Protein AF-A0A9Q1IPH4-F1 (afdb_monomer_lite)

pLDDT: mean 72.91, std 17.03, range [37.34, 93.19]

Radius of gyration: 28.66 Å; chains: 1; bounding box: 72×75×48 Å

Secondary structure (DSSP, 8-state):
--------------------S-S---HHHHHHHHHHHHHHS----HHHHHHHHHH----TT--HHHHHHHHHHHHHHHTTTS-HHHHHHHHHHHHHHH---HHHHHHHHHTT--SHHHHHHHGGG-

Sequence (126 aa):
MSERKKAEEKVSIPGSGTAGINEGEPPTFKLLSAALPRRFGEATSQIALKEQLQAKERGPREKPGLYAAEVQQLTQRTYSQLTGPKKDSLALNTFFRGLRATHLWQHYCIASTNSLNDAQSHTKHF

Foldseek 3Di:
DDDDDDDDDDPDDDDPDPDDPDDDPDVVNVVVVVVCCVPPNPPCDLVNLVVCLVPQAADPPHQLLNSLVVLLVSLCSNCVPDDPLVSFVSSVVSSLVRDPDPVLNVVVVVQVDPGSVSSSVVSVVD

Organism: Synaphobranchus kaupii (NCBI:txid118154)

Structure (mmCIF, N/CA/C/O backbone):
data_AF-A0A9Q1IPH4-F1
#
_entry.id   AF-A0A9Q1IPH4-F1
#
loop_
_atom_site.group_PDB
_atom_site.id
_atom_site.type_symbol
_atom_site.label_atom_id
_atom_site.label_alt_id
_atom_site.label_comp_id
_atom_site.label_asym_id
_atom_site.label_entity_id
_atom_site.label_seq_id
_atom_site.pdbx_PDB_ins_code
_atom_site.Cartn_x
_atom_site.Cartn_y
_atom_site.Cartn_z
_atom_site.occupancy
_atom_site.B_iso_or_equiv
_atom_site.auth_seq_id
_atom_site.auth_comp_id
_atom_site.auth_asym_id
_atom_site.auth_atom_id
_atom_site.pdbx_PDB_model_num
ATOM 1 N N . MET A 1 1 ? -51.976 66.172 29.101 1.00 40.31 1 MET A N 1
ATOM 2 C CA . MET A 1 1 ? -51.954 64.695 29.196 1.00 40.31 1 MET A CA 1
ATOM 3 C C . MET A 1 1 ? -52.774 64.150 28.038 1.00 40.31 1 MET A C 1
ATOM 5 O O . MET A 1 1 ? -53.828 64.719 27.796 1.00 40.31 1 MET A O 1
ATOM 9 N N . SER A 1 2 ? -52.277 63.111 27.347 1.00 41.88 2 SER A N 1
ATOM 10 C CA . SER A 1 2 ? -52.671 62.662 25.986 1.00 41.88 2 SER A CA 1
ATOM 11 C C . SER A 1 2 ? -52.299 63.697 24.910 1.00 41.88 2 SER A C 1
ATOM 13 O O . SER A 1 2 ? -52.466 64.884 25.129 1.00 41.88 2 SER A O 1
ATOM 15 N N . GLU A 1 3 ? -51.662 63.366 23.786 1.00 39.50 3 GLU A N 1
ATOM 16 C CA . GLU A 1 3 ? -52.020 62.309 22.843 1.00 39.50 3 GLU A CA 1
ATOM 17 C C . GLU A 1 3 ? -50.814 61.623 22.172 1.00 39.50 3 GLU A C 1
ATOM 19 O O . GLU A 1 3 ? -49.686 62.112 22.120 1.00 39.50 3 GLU A O 1
ATOM 24 N N . ARG A 1 4 ? -51.120 60.430 21.667 1.00 42.31 4 ARG A N 1
ATOM 25 C CA . ARG A 1 4 ? -50.260 59.402 21.087 1.00 42.31 4 ARG A CA 1
ATOM 26 C C . ARG A 1 4 ? -49.658 59.861 19.753 1.00 42.31 4 ARG A C 1
ATOM 28 O O . ARG A 1 4 ? -50.396 60.105 18.804 1.00 42.31 4 ARG A O 1
ATOM 35 N N . LYS A 1 5 ? -48.327 59.865 19.626 1.00 49.91 5 LYS A N 1
ATOM 36 C CA . LYS A 1 5 ? -47.666 59.875 18.311 1.00 49.91 5 LYS A CA 1
ATOM 37 C C . LYS A 1 5 ? -47.485 58.438 17.830 1.00 49.91 5 LYS A C 1
ATOM 39 O O . LYS A 1 5 ? -46.640 57.703 18.327 1.00 49.91 5 LYS A O 1
ATOM 44 N N . LYS A 1 6 ? -48.338 58.059 16.880 1.00 46.62 6 LYS A N 1
ATOM 45 C CA . LYS A 1 6 ? -48.276 56.839 16.075 1.00 46.62 6 LYS A CA 1
ATOM 46 C C . LYS A 1 6 ? -47.092 56.971 15.111 1.00 46.62 6 LYS A C 1
ATOM 48 O O . LYS A 1 6 ? -47.089 57.871 14.277 1.00 46.62 6 LYS A O 1
ATOM 53 N N . ALA A 1 7 ? -46.087 56.117 15.258 1.00 44.69 7 ALA A N 1
ATOM 54 C CA . ALA A 1 7 ? -44.957 56.014 14.347 1.00 44.69 7 ALA A CA 1
ATOM 55 C C . ALA A 1 7 ? -44.818 54.549 13.952 1.00 44.69 7 ALA A C 1
ATOM 57 O O . ALA A 1 7 ? -44.378 53.745 14.760 1.00 44.69 7 ALA A O 1
ATOM 58 N N . GLU A 1 8 ? -45.232 54.218 12.736 1.00 39.94 8 GLU A N 1
ATOM 59 C CA . GLU A 1 8 ? -44.929 52.952 12.075 1.00 39.94 8 GLU A CA 1
ATOM 60 C C . GLU A 1 8 ? -45.303 53.132 10.608 1.00 39.94 8 GLU A C 1
ATOM 62 O O . GLU A 1 8 ? -46.481 53.140 10.279 1.00 39.94 8 GLU A O 1
ATOM 67 N N . GLU A 1 9 ? -44.301 53.413 9.774 1.00 43.44 9 GLU A N 1
ATOM 68 C CA . GLU A 1 9 ? -44.168 52.894 8.407 1.00 43.44 9 GLU A CA 1
ATOM 69 C C . GLU A 1 9 ? -42.920 53.515 7.767 1.00 43.44 9 GLU A C 1
ATOM 71 O O . GLU A 1 9 ? -42.946 54.600 7.192 1.00 43.44 9 GLU A O 1
ATOM 76 N N . LYS A 1 10 ? -41.796 52.808 7.888 1.00 42.72 10 LYS A N 1
ATOM 77 C CA . LYS A 1 10 ? -40.765 52.761 6.851 1.00 42.72 10 LYS A CA 1
ATOM 78 C C . LYS A 1 10 ? -40.192 51.355 6.866 1.00 42.72 10 LYS A C 1
ATOM 80 O O . LYS A 1 10 ? -39.388 51.014 7.729 1.00 42.72 10 LYS A O 1
ATOM 85 N N . VAL A 1 11 ? -40.638 50.549 5.905 1.00 48.53 11 VAL A N 1
ATOM 86 C CA . VAL A 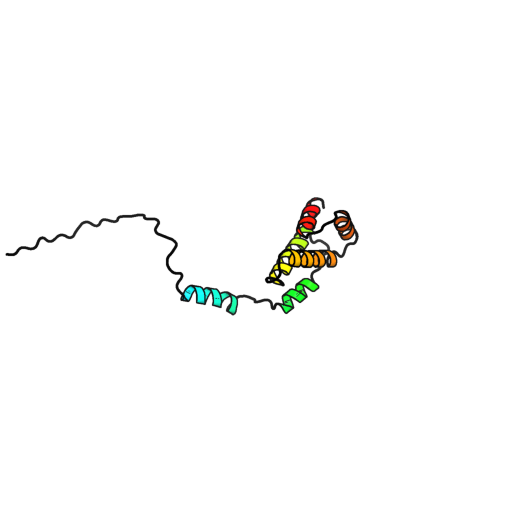1 11 ? -39.959 49.320 5.494 1.00 48.53 11 VAL A CA 1
ATOM 87 C C . VAL A 1 11 ? -38.567 49.732 5.031 1.00 48.53 11 VAL A C 1
ATOM 89 O O . VAL A 1 11 ? -38.375 50.244 3.931 1.00 48.53 11 VAL A O 1
ATOM 92 N N . SER A 1 12 ? -37.604 49.583 5.931 1.00 39.22 12 SER A N 1
ATOM 93 C CA . SER A 1 12 ? -36.190 49.595 5.609 1.00 39.22 12 SER A CA 1
ATOM 94 C C . SER A 1 12 ? -35.788 48.135 5.526 1.00 39.22 12 SER A C 1
ATOM 96 O O . SER A 1 12 ? -35.866 47.418 6.522 1.00 39.22 12 SER A O 1
ATOM 98 N N . ILE A 1 13 ? -35.409 47.688 4.333 1.00 53.41 13 ILE A N 1
ATOM 99 C CA . ILE A 1 13 ? -34.648 46.456 4.150 1.00 53.41 13 ILE A CA 1
ATOM 100 C C . ILE A 1 13 ? -33.178 46.882 4.149 1.00 53.41 13 ILE A C 1
ATOM 102 O O . ILE A 1 13 ? -32.694 47.349 3.116 1.00 53.41 13 ILE A O 1
ATOM 106 N N . PRO A 1 14 ? -32.453 46.790 5.276 1.00 37.34 14 PRO A N 1
ATOM 107 C CA . PRO A 1 14 ? -31.015 46.936 5.253 1.00 37.34 14 PRO A CA 1
ATOM 108 C C . PRO A 1 14 ? -30.353 45.561 5.183 1.00 37.34 14 PRO A C 1
ATOM 110 O O . PRO A 1 14 ? -30.596 44.685 6.007 1.00 37.34 14 PRO A O 1
ATOM 113 N N . GLY A 1 15 ? -29.422 45.434 4.243 1.00 40.09 15 GLY A N 1
ATOM 114 C CA . GLY A 1 15 ? -28.243 44.610 4.471 1.00 40.09 15 GLY A CA 1
ATOM 115 C C . GLY A 1 15 ? -28.270 43.235 3.826 1.00 40.09 15 GLY A C 1
ATOM 116 O O . GLY A 1 15 ? -28.417 42.219 4.493 1.00 40.09 15 GLY A O 1
ATOM 117 N N . SER A 1 16 ? -27.922 43.218 2.539 1.00 50.62 16 SER A N 1
ATOM 118 C CA . SER A 1 16 ? -26.882 42.309 2.053 1.00 50.62 16 SER A CA 1
ATOM 119 C C . SER A 1 16 ? -25.686 42.380 3.012 1.00 50.62 16 SER A C 1
ATOM 121 O O . SER A 1 16 ? -24.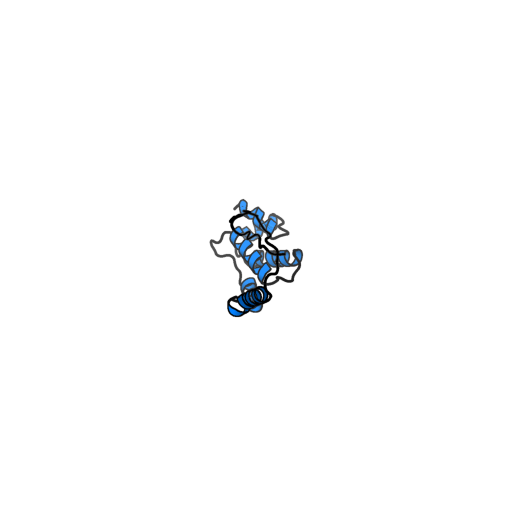846 43.272 2.906 1.00 50.62 16 SER A O 1
ATOM 123 N N . GLY A 1 17 ? -25.659 41.477 3.985 1.00 39.25 17 GLY A N 1
ATOM 124 C CA . GLY A 1 17 ? -24.573 41.296 4.932 1.00 39.25 17 GLY A CA 1
ATOM 125 C C . GLY A 1 17 ? -24.138 39.844 4.874 1.00 39.25 17 GLY A C 1
ATOM 126 O O . GLY A 1 17 ? -24.861 38.953 5.304 1.00 39.25 17 GLY A O 1
ATOM 127 N N . THR A 1 18 ? -22.955 39.612 4.319 1.00 50.88 18 THR A N 1
ATOM 128 C CA . THR A 1 18 ? -22.173 38.391 4.505 1.00 50.88 18 THR A CA 1
ATOM 129 C C . THR A 1 18 ? -21.988 38.150 6.004 1.00 50.88 18 THR A C 1
ATOM 131 O O . THR A 1 18 ? -21.068 38.692 6.614 1.00 50.88 18 THR A O 1
ATOM 134 N N . ALA A 1 19 ? -22.892 37.386 6.613 1.00 40.03 19 ALA A N 1
ATOM 135 C CA . ALA A 1 19 ? -22.864 37.061 8.029 1.00 40.03 19 ALA A CA 1
ATOM 136 C C . ALA A 1 19 ? -22.436 35.601 8.205 1.00 40.03 19 ALA A C 1
ATOM 138 O O . ALA A 1 19 ? -23.207 34.676 7.977 1.00 40.03 19 ALA A O 1
ATOM 139 N N . GLY A 1 20 ? -21.165 35.438 8.573 1.00 38.97 20 GLY A N 1
ATOM 140 C CA . GLY A 1 20 ? -20.697 34.419 9.510 1.00 38.97 20 GLY A CA 1
ATOM 141 C C . GLY A 1 20 ? -21.111 32.975 9.241 1.00 38.97 20 GLY A C 1
ATOM 142 O O . GLY A 1 20 ? -22.030 32.453 9.861 1.00 38.97 20 GLY A O 1
ATOM 143 N N . ILE A 1 21 ? -20.313 32.269 8.442 1.00 45.97 21 ILE A N 1
ATOM 144 C CA . ILE A 1 21 ? -20.148 30.825 8.622 1.00 45.97 21 ILE A CA 1
ATOM 145 C C . ILE A 1 21 ? -19.388 30.665 9.940 1.00 45.97 21 ILE A C 1
ATOM 147 O O . ILE A 1 21 ? -18.172 30.773 9.922 1.00 45.97 21 ILE A O 1
ATOM 151 N N . ASN A 1 22 ? -20.078 30.578 11.076 1.00 58.31 22 ASN A N 1
ATOM 152 C CA . ASN A 1 22 ? -19.582 30.058 12.358 1.00 58.31 22 ASN A CA 1
ATOM 153 C C . ASN A 1 22 ? -20.629 30.366 13.428 1.00 58.31 22 ASN A C 1
ATOM 155 O O . ASN A 1 22 ? -20.445 31.340 14.136 1.00 58.31 22 ASN A O 1
ATOM 159 N N . GLU A 1 23 ? -21.674 29.548 13.573 1.00 47.53 23 GLU A N 1
ATOM 160 C CA . GLU A 1 23 ? -22.304 29.302 14.878 1.00 47.53 23 GLU A CA 1
ATOM 161 C C . GLU A 1 23 ? -22.888 27.883 14.914 1.00 47.53 23 GLU A C 1
ATOM 163 O O . GLU A 1 23 ? -23.767 27.530 14.135 1.00 47.53 23 GLU A O 1
ATOM 168 N N . GLY A 1 24 ? -22.326 27.062 15.808 1.00 50.09 24 GLY A N 1
ATOM 169 C CA . GLY A 1 24 ? -22.928 25.854 16.371 1.00 50.09 24 GLY A CA 1
ATOM 170 C C . GLY A 1 24 ? -23.501 24.841 15.386 1.00 50.09 24 GLY A C 1
ATOM 171 O O . GLY A 1 24 ? -24.715 24.746 15.239 1.00 50.09 24 GLY A O 1
ATOM 172 N N . GLU A 1 25 ? -22.650 23.991 14.806 1.00 52.06 25 GLU A N 1
ATOM 173 C CA . GLU A 1 25 ? -23.101 22.715 14.240 1.00 52.06 25 GLU A CA 1
ATOM 174 C C . GLU 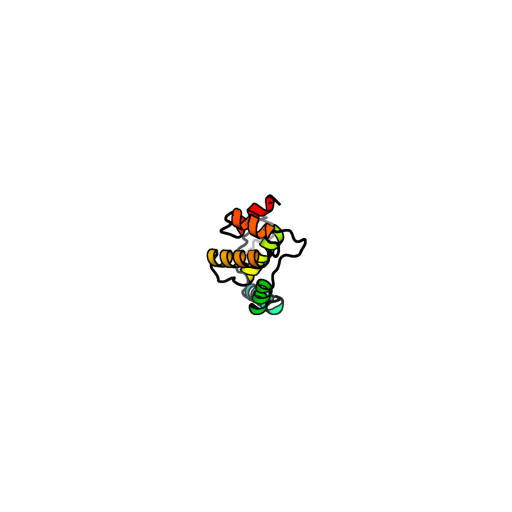A 1 25 ? -23.973 22.006 15.301 1.00 52.06 25 GLU A C 1
ATOM 176 O O . GLU A 1 25 ? -23.460 21.691 16.384 1.00 52.06 25 GLU A O 1
ATOM 181 N N . PRO A 1 26 ? -25.290 21.814 15.071 1.00 58.34 26 PRO A N 1
ATOM 182 C CA . PRO A 1 26 ? -26.166 21.286 16.102 1.00 58.34 26 PRO A CA 1
ATOM 183 C C . PRO A 1 26 ? -25.659 19.894 16.503 1.00 58.34 26 PRO A C 1
ATOM 185 O O . PRO A 1 26 ? -25.202 19.140 15.638 1.00 58.34 26 PRO A O 1
ATOM 188 N N . PRO A 1 27 ? -25.731 19.506 17.789 1.00 61.41 27 PRO A N 1
ATOM 189 C CA . PRO A 1 27 ? -25.245 18.202 18.258 1.00 61.41 27 PRO A CA 1
ATOM 190 C C . PRO A 1 27 ? -25.846 17.038 17.455 1.00 61.41 27 PRO A C 1
ATOM 192 O O . PRO A 1 27 ? -25.208 16.004 17.261 1.00 61.41 27 PRO A O 1
ATOM 195 N N . THR A 1 28 ? -27.042 17.248 16.905 1.00 73.62 28 THR A N 1
ATOM 196 C CA . THR A 1 28 ? -27.742 16.372 15.968 1.00 73.62 28 THR A CA 1
ATOM 197 C C . THR A 1 28 ? -26.976 16.135 14.670 1.00 73.62 28 THR A C 1
ATOM 199 O O . THR A 1 28 ? -26.944 15.009 14.193 1.00 73.62 28 THR A O 1
ATOM 202 N N . PHE A 1 29 ? -26.330 17.153 14.101 1.00 75.75 29 PHE A N 1
ATOM 203 C CA . PHE A 1 29 ? -25.562 17.009 12.867 1.00 75.75 29 PHE A CA 1
ATOM 204 C C . PHE A 1 29 ? -24.263 16.230 13.102 1.00 75.75 29 PHE A C 1
ATOM 206 O O . PHE A 1 29 ? -23.964 15.334 12.320 1.00 75.75 29 PHE A O 1
ATOM 213 N N . LYS A 1 30 ? -23.554 16.456 14.220 1.00 75.38 30 LYS A N 1
ATOM 214 C CA . LYS A 1 30 ? -22.407 15.611 14.619 1.00 75.38 30 LYS A CA 1
ATOM 215 C C . LYS A 1 30 ? -22.810 14.159 14.884 1.00 75.38 30 LYS A C 1
ATOM 217 O O . LYS A 1 30 ? -22.087 13.233 14.528 1.00 75.38 30 LYS A O 1
ATOM 222 N N . LEU A 1 31 ? -23.972 13.945 15.502 1.00 78.25 31 LEU A N 1
ATOM 223 C CA . LEU A 1 31 ? -24.526 12.606 15.720 1.00 78.25 31 LEU A CA 1
ATOM 224 C C . LEU A 1 31 ? -24.902 11.922 14.404 1.00 78.25 31 LEU A C 1
ATOM 226 O O . LEU A 1 31 ? -24.583 10.749 14.216 1.00 78.25 31 LEU A O 1
ATOM 230 N N . LEU A 1 32 ? -25.541 12.647 13.486 1.00 76.00 32 LEU A N 1
ATOM 231 C CA . LEU A 1 32 ? -25.904 12.141 12.164 1.00 76.00 32 LEU A CA 1
ATOM 232 C C . LEU A 1 32 ? -24.656 11.844 11.328 1.00 76.00 32 LEU A C 1
ATOM 234 O O . LEU A 1 32 ? -24.547 10.751 10.778 1.00 76.00 32 LEU A O 1
ATOM 238 N N . SER A 1 33 ? -23.675 12.746 11.297 1.00 74.25 33 SER A N 1
ATOM 239 C CA . SER A 1 33 ? -22.419 12.543 10.570 1.00 74.25 33 SER A CA 1
ATOM 240 C C . SER A 1 33 ? -21.574 11.409 11.154 1.00 74.25 33 SER A C 1
ATOM 242 O O . SER A 1 33 ? -20.924 10.701 10.394 1.00 74.25 33 SER A O 1
ATOM 244 N N . ALA A 1 34 ? -21.639 11.149 12.464 1.00 72.44 34 ALA A N 1
ATOM 245 C CA . ALA A 1 34 ? -21.023 9.971 13.080 1.00 72.44 34 ALA A CA 1
ATOM 246 C C . ALA A 1 34 ? -21.817 8.671 12.839 1.00 72.44 34 ALA A C 1
ATOM 248 O O . ALA A 1 34 ? -21.233 7.585 12.781 1.00 72.44 34 ALA A O 1
ATOM 249 N N . ALA A 1 35 ? -23.144 8.752 12.703 1.00 70.12 35 ALA A N 1
ATOM 250 C CA . ALA A 1 35 ? -24.010 7.602 12.444 1.00 70.12 35 ALA A CA 1
ATOM 251 C C . ALA A 1 35 ? -23.969 7.147 10.977 1.00 70.12 35 ALA A C 1
ATOM 253 O O . ALA A 1 35 ? -24.114 5.953 10.710 1.00 70.12 35 ALA A O 1
ATOM 254 N N . LEU A 1 36 ? -23.738 8.070 10.039 1.00 74.00 36 LEU A N 1
ATOM 255 C CA . LEU A 1 36 ? -23.700 7.797 8.601 1.00 74.00 36 LEU A CA 1
ATOM 256 C C . LEU A 1 36 ? -22.610 6.774 8.213 1.00 74.00 36 LEU A C 1
ATOM 258 O O . LEU A 1 36 ? -22.973 5.748 7.643 1.00 74.00 36 LEU A O 1
ATOM 262 N N . PRO A 1 37 ? -21.322 6.920 8.587 1.00 70.81 37 PRO A N 1
ATOM 263 C CA . PRO A 1 37 ? -20.305 5.890 8.357 1.00 70.81 37 PRO A CA 1
ATOM 264 C C . PRO A 1 37 ? -20.621 4.578 9.076 1.00 70.81 37 PRO A C 1
ATOM 266 O O . PRO A 1 37 ? -20.261 3.508 8.607 1.00 70.81 37 PRO A O 1
ATOM 269 N N . ARG A 1 38 ? -21.304 4.654 10.222 1.00 63.84 38 ARG A N 1
ATOM 270 C CA . ARG A 1 38 ? -21.644 3.492 11.047 1.00 63.84 38 ARG A CA 1
ATOM 271 C C . ARG A 1 38 ? -22.759 2.636 10.442 1.00 63.84 38 ARG A C 1
ATOM 273 O O . ARG A 1 38 ? -22.807 1.443 10.719 1.00 63.84 38 ARG A O 1
ATOM 280 N N . ARG A 1 39 ? -23.672 3.249 9.678 1.00 61.28 39 ARG A N 1
ATOM 281 C CA . ARG A 1 39 ? -24.837 2.582 9.067 1.00 61.28 39 ARG A CA 1
ATOM 282 C C . ARG A 1 39 ? -24.737 2.390 7.560 1.00 61.28 39 ARG A C 1
ATOM 284 O O . ARG A 1 39 ? -25.315 1.441 7.048 1.00 61.28 39 ARG A O 1
ATOM 291 N N . PHE A 1 40 ? -24.031 3.280 6.876 1.00 64.69 40 PHE A N 1
ATOM 292 C CA . PHE A 1 40 ? -23.917 3.311 5.417 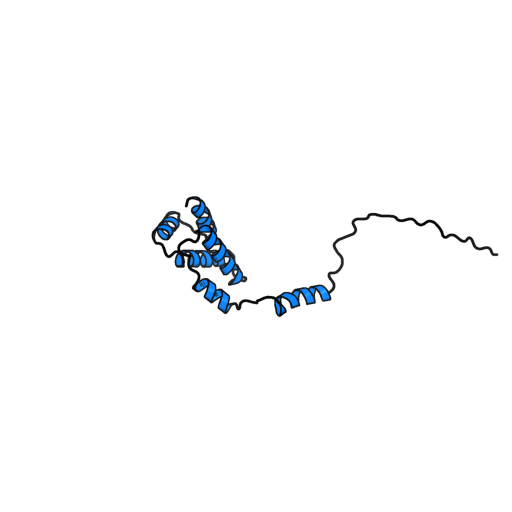1.00 64.69 40 PHE A CA 1
ATOM 293 C C . PHE A 1 40 ? -22.469 3.280 4.933 1.00 64.69 40 PHE A C 1
ATOM 295 O O . PHE A 1 40 ? -22.229 3.152 3.736 1.00 64.69 40 PHE A O 1
ATOM 302 N N . GLY A 1 41 ? -21.493 3.397 5.835 1.00 61.44 41 GLY A N 1
ATOM 303 C CA . GLY A 1 41 ? -20.120 3.084 5.489 1.00 61.44 41 GLY A CA 1
ATOM 304 C C . GLY A 1 41 ? -19.992 1.575 5.384 1.00 61.44 41 GLY A C 1
ATOM 305 O O . GLY A 1 41 ? -20.155 0.871 6.380 1.00 61.44 41 GLY A O 1
ATOM 306 N N . GLU A 1 42 ? -19.670 1.071 4.196 1.00 58.62 42 GLU A N 1
ATOM 307 C CA . GLU A 1 42 ? -19.006 -0.223 4.077 1.00 58.62 42 GLU A CA 1
ATOM 308 C C . GLU A 1 42 ? -17.693 -0.128 4.858 1.00 58.62 42 GLU A C 1
ATOM 310 O O . GLU A 1 42 ? -16.649 0.286 4.352 1.00 58.62 42 GLU A O 1
ATOM 315 N N . ALA A 1 43 ? -17.751 -0.449 6.147 1.00 64.56 43 ALA A N 1
ATOM 316 C CA . ALA A 1 43 ? -16.569 -0.614 6.960 1.00 64.56 43 ALA A CA 1
ATOM 317 C C . ALA A 1 43 ? -15.939 -1.938 6.530 1.00 64.56 43 ALA A C 1
ATOM 319 O O . ALA A 1 43 ? -16.200 -2.985 7.125 1.00 64.56 43 ALA A O 1
ATOM 320 N N . THR A 1 44 ? -15.144 -1.906 5.455 1.00 71.12 44 THR A N 1
ATOM 321 C CA . THR A 1 44 ? -14.282 -3.032 5.100 1.00 71.12 44 THR A CA 1
ATOM 322 C C . THR A 1 44 ? -13.497 -3.390 6.352 1.00 71.12 44 THR A C 1
ATOM 324 O O . THR A 1 44 ? -12.798 -2.543 6.919 1.00 71.12 44 THR A O 1
ATOM 327 N N . SER A 1 45 ? -13.677 -4.618 6.840 1.00 83.25 45 SER A N 1
ATOM 328 C CA . SER A 1 45 ? -13.046 -5.027 8.086 1.00 83.25 45 SER A CA 1
ATOM 329 C C . SER A 1 45 ? -11.533 -4.854 7.960 1.00 83.25 45 SER A C 1
ATOM 331 O O . SER A 1 45 ? -10.947 -5.034 6.889 1.00 83.25 45 SER A O 1
ATOM 333 N N . GLN A 1 46 ? -10.868 -4.508 9.061 1.00 82.81 46 GLN A N 1
ATOM 334 C CA . GLN A 1 46 ? -9.414 -4.348 9.036 1.00 82.81 46 GLN A CA 1
ATOM 335 C C . GLN A 1 46 ? -8.704 -5.648 8.615 1.00 82.81 46 GLN A C 1
ATOM 337 O O . GLN A 1 46 ? -7.609 -5.603 8.061 1.00 82.81 46 GLN A O 1
ATOM 342 N N . ILE A 1 47 ? -9.339 -6.799 8.855 1.00 85.50 47 ILE A N 1
ATOM 343 C CA . ILE A 1 47 ? -8.885 -8.113 8.394 1.00 85.50 47 ILE A CA 1
ATOM 344 C C . ILE A 1 47 ? -8.950 -8.182 6.864 1.00 85.50 47 ILE A C 1
ATOM 346 O O . ILE A 1 47 ? -7.925 -8.429 6.238 1.00 85.50 47 ILE A O 1
ATOM 350 N N . ALA A 1 48 ? -10.092 -7.844 6.262 1.00 87.69 48 ALA A N 1
ATOM 351 C CA . ALA A 1 48 ? -10.256 -7.842 4.809 1.00 87.69 48 ALA A CA 1
ATOM 352 C C . ALA A 1 48 ? -9.296 -6.862 4.110 1.00 87.69 48 ALA A C 1
ATOM 354 O O . ALA A 1 48 ? -8.747 -7.176 3.059 1.00 87.69 48 ALA A O 1
ATOM 355 N N . LEU A 1 49 ? -9.025 -5.696 4.707 1.00 90.31 49 LEU A N 1
ATOM 356 C CA . LEU A 1 49 ? -8.028 -4.755 4.178 1.00 90.31 49 LEU A CA 1
ATOM 357 C C . LEU A 1 49 ? -6.605 -5.335 4.200 1.00 90.31 49 LEU A C 1
ATOM 359 O O . LEU A 1 49 ? -5.859 -5.178 3.233 1.00 90.31 49 LEU A O 1
ATOM 363 N N . LYS A 1 50 ? -6.231 -6.040 5.277 1.00 90.38 50 LYS A N 1
ATOM 364 C CA . LYS A 1 50 ? -4.934 -6.731 5.362 1.00 90.38 50 LYS A CA 1
ATOM 365 C C . LYS A 1 50 ? -4.827 -7.850 4.331 1.00 90.38 50 LYS A C 1
ATOM 367 O O . LYS A 1 50 ? -3.791 -7.955 3.682 1.00 90.38 50 LYS A O 1
ATOM 372 N N . GLU A 1 51 ? -5.879 -8.646 4.163 1.00 91.81 51 GLU A N 1
ATOM 373 C CA . GLU A 1 51 ? -5.936 -9.712 3.156 1.00 91.81 51 GLU A CA 1
ATOM 374 C C . GLU A 1 51 ? -5.816 -9.145 1.741 1.00 91.81 51 GLU A C 1
ATOM 376 O O . GLU A 1 51 ? -4.992 -9.619 0.962 1.00 91.81 51 GLU A O 1
ATOM 381 N N . GLN A 1 52 ? -6.544 -8.069 1.428 1.00 91.88 52 GLN A N 1
ATOM 382 C CA . GLN A 1 52 ? -6.413 -7.368 0.149 1.00 91.88 52 GLN A CA 1
ATOM 383 C C . GLN A 1 52 ? -4.986 -6.865 -0.071 1.00 91.88 52 GLN A C 1
ATOM 385 O O . GLN A 1 52 ? -4.437 -7.052 -1.152 1.00 91.88 52 GLN A O 1
ATOM 390 N N . LEU A 1 53 ? -4.356 -6.264 0.944 1.00 92.50 53 LEU A N 1
ATOM 391 C CA . LEU A 1 53 ? -2.981 -5.773 0.835 1.00 92.50 53 LEU A CA 1
ATOM 392 C C . LEU A 1 53 ? -1.975 -6.920 0.658 1.00 92.50 53 LEU A C 1
ATOM 394 O O . LEU A 1 53 ? -0.984 -6.772 -0.055 1.00 92.50 53 LEU A O 1
ATOM 398 N N . GLN A 1 54 ? -2.216 -8.076 1.279 1.00 90.56 54 GLN A N 1
ATOM 399 C CA . GLN A 1 54 ? -1.392 -9.277 1.120 1.00 90.56 54 GLN A CA 1
ATOM 400 C C . GLN A 1 54 ? -1.573 -9.952 -0.245 1.00 90.56 54 GLN A C 1
ATOM 402 O O . GLN A 1 54 ? -0.601 -10.439 -0.818 1.00 90.56 54 GLN A O 1
ATOM 407 N N . ALA A 1 55 ? -2.785 -9.939 -0.791 1.00 91.12 55 ALA A N 1
ATOM 408 C CA . ALA A 1 55 ? -3.094 -10.509 -2.098 1.00 91.12 55 ALA A CA 1
ATOM 409 C C . ALA A 1 55 ? -2.822 -9.543 -3.262 1.00 91.12 55 ALA A C 1
ATOM 411 O O . ALA A 1 55 ? -2.912 -9.939 -4.423 1.00 91.12 55 ALA A O 1
ATOM 412 N N . LYS A 1 56 ? -2.513 -8.269 -2.979 1.00 92.50 56 LYS A N 1
ATOM 413 C CA . LYS A 1 56 ? -2.322 -7.258 -4.017 1.00 92.50 56 LYS A CA 1
ATOM 414 C C . LYS A 1 56 ? -1.099 -7.596 -4.869 1.00 92.50 56 LYS A C 1
ATOM 416 O O . LYS A 1 56 ? 0.037 -7.607 -4.397 1.00 92.50 56 LYS A O 1
ATOM 421 N N . GLU A 1 57 ? -1.372 -7.846 -6.141 1.00 91.31 57 GLU A N 1
ATOM 422 C CA . GLU A 1 57 ? -0.397 -8.054 -7.201 1.00 91.31 57 GLU A CA 1
ATOM 423 C C . GLU A 1 57 ? -0.672 -7.078 -8.343 1.00 91.31 57 GLU A C 1
ATOM 425 O O . GLU A 1 57 ? -1.805 -6.616 -8.529 1.00 91.31 57 GLU A O 1
ATOM 430 N N . ARG A 1 58 ? 0.369 -6.776 -9.122 1.00 90.44 58 ARG A N 1
ATOM 431 C CA . ARG A 1 58 ? 0.222 -5.967 -10.327 1.00 90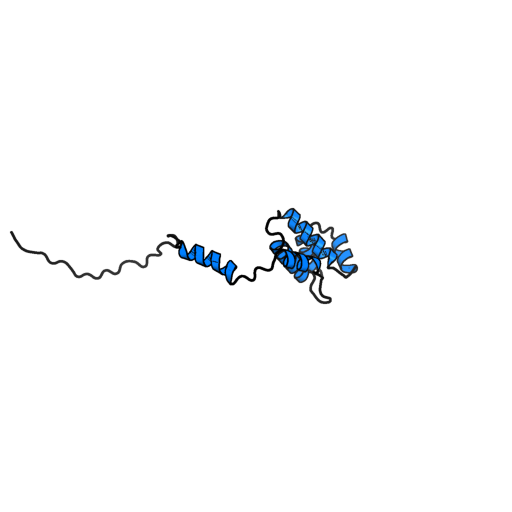.44 58 ARG A CA 1
ATOM 432 C C . ARG A 1 58 ? -0.406 -6.804 -11.439 1.00 90.44 58 ARG A C 1
ATOM 434 O O . ARG A 1 58 ? 0.092 -7.883 -11.773 1.00 90.44 58 ARG A O 1
ATOM 441 N N . GLY A 1 59 ? -1.456 -6.279 -12.061 1.00 87.00 59 GLY A N 1
ATOM 442 C CA . GLY A 1 59 ? -2.066 -6.890 -13.238 1.00 87.00 59 GLY A CA 1
ATOM 443 C C . GLY A 1 59 ? -1.105 -6.917 -14.441 1.00 87.00 59 GLY A C 1
ATOM 444 O O . GLY A 1 59 ? -0.272 -6.020 -14.593 1.00 87.00 59 GLY A O 1
ATOM 445 N N . PRO A 1 60 ? -1.231 -7.888 -15.366 1.00 80.06 60 PRO A N 1
ATOM 446 C CA . PRO A 1 60 ? -0.286 -8.092 -16.474 1.00 80.06 60 PRO A CA 1
ATOM 447 C C . PRO A 1 60 ? -0.152 -6.900 -17.442 1.00 80.06 60 PRO A C 1
ATOM 449 O O . PRO A 1 60 ? 0.821 -6.821 -18.186 1.00 80.06 60 PRO A O 1
ATOM 452 N N . ARG A 1 61 ? -1.107 -5.962 -17.438 1.00 83.38 61 ARG A N 1
ATOM 453 C CA . ARG A 1 61 ? -1.098 -4.732 -18.256 1.00 83.38 61 ARG A CA 1
ATOM 454 C C . ARG A 1 61 ? -1.303 -3.458 -17.434 1.00 83.38 61 ARG A C 1
ATOM 456 O O . ARG A 1 61 ? -1.512 -2.384 -17.988 1.00 83.38 61 ARG A O 1
ATOM 463 N N . GLU A 1 62 ? -1.274 -3.572 -16.112 1.00 85.62 62 GLU A N 1
ATOM 464 C CA . GLU A 1 62 ? -1.463 -2.435 -15.219 1.00 85.62 62 GLU A CA 1
ATOM 465 C C . GLU A 1 62 ? -0.232 -1.527 -15.277 1.00 85.62 62 GLU A C 1
ATOM 467 O O . GLU A 1 62 ? 0.904 -2.006 -15.266 1.00 85.62 62 GLU A O 1
ATOM 472 N N . LYS A 1 63 ? -0.413 -0.208 -15.341 1.00 86.44 63 LYS A N 1
ATOM 473 C CA . LYS A 1 63 ? 0.730 0.713 -15.311 1.00 86.44 63 LYS A CA 1
ATOM 474 C C . LYS A 1 63 ? 1.380 0.680 -13.919 1.00 86.44 63 LYS A C 1
ATOM 476 O O . LYS A 1 63 ? 0.650 0.769 -12.934 1.00 86.44 63 LYS A O 1
ATOM 481 N N . PRO A 1 64 ? 2.720 0.611 -13.805 1.00 84.62 64 PRO A N 1
ATOM 482 C CA . PRO A 1 64 ? 3.393 0.565 -12.505 1.00 84.62 64 PRO A CA 1
ATOM 483 C C . PRO A 1 64 ? 3.023 1.726 -11.565 1.00 84.62 64 PRO A C 1
ATOM 485 O O . PRO A 1 64 ? 2.858 1.511 -10.369 1.00 84.62 64 PRO A O 1
ATOM 488 N N . GLY A 1 65 ? 2.817 2.935 -12.101 1.00 86.25 65 GLY A N 1
ATOM 489 C CA . GLY A 1 65 ? 2.374 4.090 -11.310 1.00 86.25 65 GLY A CA 1
ATOM 490 C C . GLY A 1 65 ? 0.949 3.962 -10.764 1.00 86.25 65 GLY A C 1
ATOM 491 O O . GLY A 1 65 ? 0.701 4.351 -9.626 1.00 86.25 65 GLY A O 1
ATOM 492 N N . LEU A 1 66 ? 0.031 3.362 -11.533 1.00 88.31 66 LEU A N 1
ATOM 493 C CA . LEU A 1 66 ? -1.337 3.094 -11.074 1.00 88.31 66 LEU A CA 1
ATOM 494 C C . LEU A 1 66 ? -1.319 2.069 -9.933 1.00 88.31 66 LEU A C 1
ATOM 496 O O . LEU A 1 66 ? -1.876 2.317 -8.867 1.00 88.31 66 LEU A O 1
ATOM 500 N N . TYR A 1 67 ? -0.564 0.987 -10.125 1.00 90.94 67 TYR A N 1
ATOM 501 C CA . TYR A 1 67 ? -0.361 -0.043 -9.114 1.00 90.94 67 TYR A CA 1
ATOM 502 C C . TYR A 1 67 ? 0.230 0.524 -7.814 1.00 90.94 67 TYR A C 1
ATOM 504 O O . TYR A 1 67 ? -0.260 0.240 -6.722 1.00 90.94 67 TYR A O 1
ATOM 512 N N . ALA A 1 68 ? 1.253 1.379 -7.916 1.00 90.06 68 ALA A N 1
ATOM 513 C CA . ALA A 1 68 ? 1.849 2.037 -6.757 1.00 90.06 68 ALA A CA 1
ATOM 514 C C . ALA A 1 68 ? 0.839 2.917 -6.003 1.00 90.06 68 ALA A C 1
ATOM 516 O O . ALA A 1 68 ? 0.804 2.888 -4.774 1.00 90.06 68 ALA A O 1
ATOM 517 N N . ALA A 1 69 ? 0.012 3.686 -6.718 1.00 90.44 69 ALA A N 1
ATOM 518 C CA . ALA A 1 69 ? -1.012 4.531 -6.104 1.00 90.44 69 ALA A CA 1
ATOM 519 C C . ALA A 1 69 ? -2.072 3.702 -5.357 1.00 90.44 69 ALA A C 1
ATOM 521 O O . ALA A 1 69 ? -2.444 4.039 -4.230 1.00 90.44 69 ALA A O 1
ATOM 522 N N . GLU A 1 70 ? -2.508 2.581 -5.936 1.00 92.00 70 GLU A N 1
ATOM 523 C CA . GLU A 1 70 ? -3.448 1.666 -5.280 1.00 92.00 70 GLU A CA 1
ATOM 524 C C . GLU A 1 70 ? -2.849 1.036 -4.017 1.00 92.00 70 GLU A C 1
ATOM 526 O O . GLU A 1 70 ? -3.495 1.012 -2.967 1.00 92.00 70 GLU A O 1
ATOM 531 N N . VAL A 1 71 ? -1.592 0.582 -4.080 1.00 93.19 71 VAL A N 1
ATOM 532 C CA . VAL A 1 71 ? -0.872 0.041 -2.914 1.00 93.19 71 VAL A CA 1
ATOM 533 C C . VAL A 1 71 ? -0.739 1.096 -1.812 1.00 93.19 71 VAL A C 1
ATOM 535 O O . VAL A 1 71 ? -0.947 0.786 -0.635 1.00 93.19 71 VAL A O 1
ATOM 538 N N . GLN A 1 72 ? -0.447 2.347 -2.169 1.00 92.44 72 GLN A N 1
ATOM 539 C CA . GLN A 1 72 ? -0.364 3.453 -1.216 1.00 92.44 72 GLN A CA 1
ATOM 540 C C . GLN A 1 72 ? -1.710 3.700 -0.524 1.00 92.44 72 GLN A C 1
ATOM 542 O O . GLN A 1 72 ? -1.784 3.736 0.708 1.00 92.44 72 GLN A O 1
ATOM 547 N N . GLN A 1 73 ? -2.790 3.802 -1.303 1.00 91.38 73 GLN A N 1
ATOM 548 C CA . GLN A 1 73 ? -4.134 4.027 -0.775 1.00 91.38 73 GLN A CA 1
ATOM 549 C C . GLN A 1 73 ? -4.577 2.879 0.143 1.00 91.38 73 GLN A C 1
ATOM 551 O O . GLN A 1 73 ? -5.113 3.115 1.231 1.00 91.38 73 GLN A O 1
ATOM 556 N N . LEU A 1 74 ? -4.318 1.637 -0.265 1.00 92.00 74 LEU A N 1
ATOM 557 C CA . LEU A 1 74 ? -4.678 0.449 0.501 1.00 92.00 74 LEU A CA 1
ATOM 558 C C . LEU A 1 74 ? -3.864 0.344 1.796 1.00 92.00 74 LEU A C 1
ATOM 560 O O . LEU A 1 74 ? -4.430 0.064 2.855 1.00 92.00 74 LEU A O 1
ATOM 564 N N . THR A 1 75 ? -2.568 0.660 1.758 1.00 92.25 75 THR A N 1
ATOM 565 C CA . THR A 1 75 ? -1.713 0.704 2.956 1.00 92.25 75 THR A CA 1
ATOM 566 C C . THR A 1 75 ? -2.195 1.779 3.931 1.00 92.25 75 THR A C 1
ATOM 568 O O . THR A 1 75 ? -2.282 1.533 5.137 1.00 92.25 75 THR A O 1
ATOM 571 N N . GLN A 1 76 ? -2.586 2.950 3.421 1.00 90.81 76 GLN A N 1
ATOM 572 C CA . GLN A 1 76 ? -3.088 4.049 4.242 1.00 90.81 76 GLN A CA 1
ATOM 573 C C . GLN A 1 76 ? -4.415 3.716 4.930 1.00 90.81 76 GLN A C 1
ATOM 575 O O . GLN A 1 76 ? -4.594 4.066 6.100 1.00 90.81 76 GLN A O 1
ATOM 580 N N . ARG A 1 77 ? -5.311 3.003 4.236 1.00 90.06 77 ARG A N 1
ATOM 581 C CA . ARG A 1 77 ? -6.569 2.495 4.807 1.00 90.06 77 ARG A CA 1
ATOM 582 C C . ARG A 1 77 ? -6.326 1.391 5.838 1.00 90.06 77 ARG A C 1
ATOM 584 O O . ARG A 1 77 ? -6.910 1.425 6.915 1.00 90.06 77 ARG A O 1
ATOM 591 N N . THR A 1 78 ? -5.434 0.448 5.536 1.00 90.50 78 THR A N 1
ATOM 592 C CA . THR A 1 78 ? -5.145 -0.718 6.394 1.00 90.50 78 THR A CA 1
ATOM 593 C C . THR A 1 78 ? -4.461 -0.319 7.703 1.00 90.50 78 THR A C 1
ATOM 595 O O . THR A 1 78 ? -4.778 -0.841 8.777 1.00 90.50 78 THR A O 1
ATOM 598 N N . TYR A 1 79 ? -3.528 0.631 7.619 1.00 89.69 79 TYR A N 1
ATOM 599 C CA . TYR A 1 79 ? -2.675 1.056 8.722 1.00 89.69 79 TYR A CA 1
ATOM 600 C C . TYR A 1 79 ? -2.825 2.548 9.009 1.00 89.69 79 TYR A C 1
ATOM 602 O O . TYR A 1 79 ? -1.842 3.287 9.072 1.00 89.69 79 TYR A O 1
ATOM 610 N N . SER A 1 80 ? -4.054 3.021 9.207 1.00 86.31 80 SER A N 1
ATOM 611 C CA . SER A 1 80 ? -4.335 4.435 9.498 1.00 86.31 80 SER A CA 1
ATOM 612 C C . SER A 1 80 ? -3.557 4.973 10.712 1.00 86.31 80 SER A C 1
ATOM 614 O O . SER A 1 80 ? -3.113 6.118 10.677 1.00 86.31 80 SER A O 1
ATOM 616 N N . GLN A 1 81 ? -3.286 4.126 11.710 1.00 87.31 81 GLN A N 1
ATOM 617 C CA . GLN A 1 81 ? -2.610 4.479 12.968 1.00 87.31 81 GLN A CA 1
ATOM 618 C C . GLN A 1 81 ? -1.070 4.478 12.922 1.00 87.31 81 GLN A C 1
ATOM 620 O O . GLN A 1 81 ? -0.439 4.962 13.857 1.00 87.31 81 GLN A O 1
ATOM 625 N N . LEU A 1 82 ? -0.439 3.919 11.881 1.00 85.62 82 LEU A N 1
ATOM 626 C CA . LEU A 1 82 ? 1.028 3.901 11.790 1.00 85.62 82 LEU A CA 1
ATOM 627 C C . LEU A 1 82 ? 1.595 5.288 11.440 1.00 85.62 82 LEU A C 1
ATOM 629 O O . LEU A 1 82 ? 0.893 6.154 10.924 1.00 85.62 82 LEU A O 1
ATOM 633 N N . THR A 1 83 ? 2.885 5.501 11.690 1.00 85.56 83 THR A N 1
ATOM 634 C CA . THR A 1 83 ? 3.598 6.712 11.258 1.00 85.56 83 THR A CA 1
ATOM 635 C C . THR A 1 83 ? 3.996 6.618 9.783 1.00 85.56 83 THR A C 1
ATOM 637 O O . THR A 1 83 ? 4.180 5.514 9.267 1.00 85.56 83 THR A O 1
ATOM 640 N N . GLY A 1 84 ? 4.161 7.767 9.113 1.00 83.94 84 GLY A N 1
ATOM 641 C CA . GLY A 1 84 ? 4.529 7.855 7.688 1.00 83.94 84 GLY A CA 1
ATOM 642 C C . GLY A 1 84 ? 5.663 6.907 7.268 1.00 83.94 84 GLY A C 1
ATOM 643 O O . GLY A 1 84 ? 5.419 6.049 6.427 1.00 83.94 84 GLY A O 1
ATOM 644 N N . PRO A 1 85 ? 6.829 6.910 7.945 1.00 85.31 85 PRO A N 1
ATOM 645 C CA . PRO A 1 85 ? 7.962 6.064 7.555 1.00 85.31 85 PRO A CA 1
ATOM 646 C C . PRO A 1 85 ? 7.663 4.559 7.590 1.00 85.31 85 PRO A C 1
ATOM 648 O O . PRO A 1 85 ? 8.122 3.803 6.737 1.00 85.31 85 PRO A O 1
ATOM 651 N N . LYS A 1 86 ? 6.872 4.105 8.574 1.00 85.25 86 LYS A N 1
ATOM 652 C CA . LYS A 1 86 ? 6.474 2.693 8.683 1.00 85.25 86 LYS A CA 1
ATOM 653 C C . LYS A 1 86 ? 5.409 2.319 7.653 1.00 85.25 86 LYS A C 1
ATOM 655 O O . LYS A 1 86 ? 5.379 1.177 7.207 1.00 85.25 86 LYS A O 1
ATOM 660 N N . LYS A 1 87 ? 4.523 3.252 7.284 1.00 89.56 87 LYS A N 1
ATOM 661 C CA . LYS A 1 87 ? 3.562 3.023 6.196 1.00 89.56 87 LYS A CA 1
ATOM 662 C C . LYS A 1 87 ? 4.270 2.952 4.853 1.00 89.56 87 LYS A C 1
ATOM 664 O O . LYS A 1 87 ? 3.973 2.050 4.081 1.00 89.56 87 LYS A O 1
ATOM 669 N N . ASP A 1 88 ? 5.219 3.847 4.608 1.00 87.56 88 ASP A N 1
ATOM 670 C CA . ASP A 1 88 ? 5.951 3.896 3.346 1.00 87.56 88 ASP A CA 1
ATOM 671 C C . ASP A 1 88 ? 6.780 2.630 3.138 1.00 87.56 88 ASP A C 1
ATOM 673 O O . ASP A 1 88 ? 6.764 2.070 2.043 1.00 87.56 88 ASP A O 1
ATOM 677 N N . SER A 1 89 ? 7.419 2.107 4.191 1.00 87.62 89 SER A N 1
ATOM 678 C CA . SER A 1 89 ? 8.147 0.837 4.100 1.00 87.62 89 SER A CA 1
ATOM 679 C C . SER A 1 89 ? 7.226 -0.359 3.831 1.00 87.62 89 SER A C 1
ATOM 681 O O . SER A 1 89 ? 7.555 -1.213 3.007 1.00 87.62 89 SER A O 1
ATOM 683 N N . LEU A 1 90 ? 6.047 -0.410 4.463 1.00 89.75 90 LEU A N 1
ATOM 684 C CA . LEU A 1 90 ? 5.031 -1.439 4.199 1.00 89.75 90 LEU A CA 1
ATOM 685 C C . LEU A 1 90 ? 4.488 -1.357 2.769 1.00 89.75 90 LEU A C 1
ATOM 687 O O . LEU A 1 90 ? 4.342 -2.384 2.098 1.00 89.75 90 LEU A O 1
ATOM 691 N N . ALA A 1 91 ? 4.210 -0.144 2.296 1.00 90.44 91 ALA A N 1
ATOM 692 C CA . ALA A 1 91 ? 3.707 0.094 0.954 1.00 90.44 91 ALA A CA 1
ATOM 693 C C . ALA A 1 91 ? 4.766 -0.282 -0.095 1.00 90.44 91 ALA A C 1
ATOM 695 O O . ALA A 1 91 ? 4.457 -0.975 -1.061 1.00 90.44 91 ALA A O 1
ATOM 696 N N . LEU A 1 92 ? 6.030 0.084 0.138 1.00 89.62 92 LEU A N 1
ATOM 697 C CA . LEU A 1 92 ? 7.156 -0.266 -0.724 1.00 89.62 92 LEU A CA 1
ATOM 698 C C . LEU A 1 92 ? 7.388 -1.783 -0.780 1.00 89.62 92 LEU A C 1
ATOM 700 O O . LEU A 1 92 ? 7.527 -2.345 -1.864 1.00 89.62 92 LEU A O 1
ATOM 704 N N . ASN A 1 93 ? 7.362 -2.469 0.368 1.00 89.12 93 ASN A N 1
ATOM 705 C CA . ASN A 1 93 ? 7.491 -3.928 0.414 1.00 89.12 93 ASN A CA 1
ATOM 706 C C . ASN A 1 93 ? 6.363 -4.617 -0.374 1.00 89.12 93 ASN A C 1
ATOM 708 O O . ASN A 1 93 ? 6.617 -5.503 -1.189 1.00 89.12 93 ASN A O 1
ATOM 712 N N . THR A 1 94 ? 5.126 -4.153 -0.185 1.00 90.06 94 THR A N 1
ATOM 713 C CA . THR A 1 94 ? 3.954 -4.672 -0.904 1.00 90.06 94 THR A CA 1
ATOM 714 C C . THR A 1 94 ? 4.067 -4.428 -2.410 1.00 90.06 94 THR A C 1
ATOM 716 O O . THR A 1 94 ? 3.803 -5.326 -3.212 1.00 90.06 94 THR A O 1
ATOM 719 N N . PHE A 1 95 ? 4.517 -3.235 -2.802 1.00 90.50 95 PHE A N 1
ATOM 720 C CA . PHE A 1 95 ? 4.762 -2.886 -4.195 1.00 90.50 95 PHE A CA 1
ATOM 721 C C . PHE A 1 95 ? 5.764 -3.854 -4.833 1.00 90.50 95 PHE A C 1
ATOM 723 O O . PHE A 1 95 ? 5.438 -4.496 -5.831 1.00 90.50 95 PHE A O 1
ATOM 730 N N . PHE A 1 96 ? 6.928 -4.050 -4.212 1.00 87.56 96 PHE A N 1
ATOM 731 C CA . PHE A 1 96 ? 7.943 -4.973 -4.715 1.00 87.56 96 PHE A CA 1
ATOM 732 C C . PHE A 1 96 ? 7.474 -6.424 -4.775 1.00 87.56 96 PHE A C 1
ATOM 734 O O . PHE A 1 96 ? 7.756 -7.100 -5.762 1.00 87.56 96 PHE A O 1
ATOM 741 N N . ARG A 1 97 ? 6.739 -6.900 -3.762 1.00 88.56 97 ARG A N 1
ATOM 742 C CA . ARG A 1 97 ? 6.210 -8.271 -3.744 1.00 88.56 97 ARG A CA 1
ATOM 743 C C . ARG A 1 97 ? 5.261 -8.531 -4.916 1.00 88.56 97 ARG A C 1
ATOM 745 O O . ARG A 1 97 ? 5.311 -9.598 -5.515 1.00 88.56 97 ARG A O 1
ATOM 752 N N . GLY A 1 98 ? 4.400 -7.568 -5.243 1.00 86.62 98 GLY A N 1
ATOM 753 C CA . GLY A 1 98 ? 3.421 -7.725 -6.322 1.00 86.62 98 GLY A CA 1
ATOM 754 C C . GLY A 1 98 ? 3.951 -7.412 -7.726 1.00 86.62 98 GLY A C 1
ATOM 755 O O . GLY A 1 98 ? 3.239 -7.647 -8.707 1.00 86.62 98 GLY A O 1
ATOM 756 N N . LEU A 1 99 ? 5.189 -6.920 -7.862 1.00 84.31 99 LEU A N 1
ATOM 757 C CA . LEU A 1 99 ? 5.875 -6.795 -9.150 1.00 84.31 99 LEU A CA 1
ATOM 758 C C . LEU A 1 99 ? 6.361 -8.178 -9.614 1.00 84.31 99 LEU A C 1
ATOM 760 O O . LEU A 1 99 ? 7.509 -8.555 -9.417 1.00 84.31 99 LEU A O 1
ATOM 764 N N . ARG A 1 100 ? 5.484 -8.934 -10.283 1.00 69.94 100 ARG A N 1
ATOM 765 C CA . ARG A 1 100 ? 5.782 -10.293 -10.789 1.00 69.94 100 ARG A CA 1
ATOM 766 C C . ARG A 1 100 ? 6.894 -10.356 -11.849 1.00 69.94 100 ARG A C 1
ATOM 768 O O . ARG A 1 100 ? 7.373 -11.439 -12.166 1.00 69.94 100 ARG A O 1
ATOM 775 N N . ALA A 1 101 ? 7.275 -9.223 -12.441 1.00 68.25 101 ALA A N 1
ATOM 776 C CA . ALA A 1 101 ? 8.239 -9.163 -13.535 1.00 68.25 101 ALA A CA 1
ATOM 777 C C . ALA A 1 101 ? 9.635 -8.762 -13.035 1.00 68.25 101 ALA A C 1
ATOM 779 O O . ALA A 1 101 ? 9.839 -7.640 -12.565 1.00 68.25 101 ALA A O 1
ATOM 780 N N . THR A 1 102 ? 10.608 -9.656 -13.218 1.00 67.25 102 THR A N 1
ATOM 781 C CA . THR A 1 102 ? 12.006 -9.486 -12.790 1.00 67.25 102 THR A CA 1
ATOM 782 C C . THR A 1 102 ? 12.673 -8.232 -13.354 1.00 67.25 102 THR A C 1
ATOM 784 O O . THR A 1 102 ? 13.427 -7.590 -12.634 1.00 67.25 102 THR A O 1
ATOM 787 N N . HIS A 1 103 ? 12.365 -7.827 -14.591 1.00 70.62 103 HIS A N 1
ATOM 788 C CA . HIS A 1 103 ? 12.979 -6.642 -15.210 1.00 70.62 103 HIS A CA 1
ATOM 789 C C . HIS A 1 103 ? 12.575 -5.324 -14.527 1.00 70.62 103 HIS A C 1
ATOM 791 O O . HIS A 1 103 ? 13.410 -4.443 -14.340 1.00 70.62 103 HIS A O 1
ATOM 797 N N . LEU A 1 104 ? 11.312 -5.185 -14.109 1.00 71.06 104 LEU A N 1
ATOM 798 C CA . LEU A 1 104 ? 10.863 -4.003 -13.366 1.00 71.06 104 LEU A CA 1
ATOM 799 C C . LEU A 1 104 ? 11.452 -3.997 -11.966 1.00 71.06 104 LEU A C 1
ATOM 801 O O . LEU A 1 104 ? 11.895 -2.957 -11.493 1.00 71.06 104 LEU A O 1
ATOM 805 N N . TRP A 1 105 ? 11.499 -5.168 -11.335 1.00 75.31 105 TRP A N 1
ATOM 806 C CA . TRP A 1 105 ? 12.136 -5.327 -10.037 1.00 75.31 105 TRP A CA 1
ATOM 807 C C . TRP A 1 105 ? 13.605 -4.879 -10.088 1.00 75.31 105 TRP A C 1
ATOM 809 O O . TRP A 1 105 ? 14.018 -4.030 -9.306 1.00 75.31 105 TRP A O 1
ATOM 819 N N . GLN A 1 106 ? 14.356 -5.346 -11.090 1.00 73.81 106 GLN A N 1
ATOM 820 C CA . GLN A 1 106 ? 15.740 -4.935 -11.334 1.00 73.81 106 GLN A CA 1
ATOM 821 C C . GLN A 1 106 ? 15.871 -3.429 -11.582 1.00 73.81 106 GLN A C 1
ATOM 823 O O . GLN A 1 106 ? 16.737 -2.802 -10.982 1.00 73.81 106 GLN A O 1
ATOM 828 N N . HIS A 1 107 ? 15.002 -2.831 -12.402 1.00 75.88 107 HIS A N 1
ATOM 829 C CA . HIS A 1 107 ? 15.035 -1.391 -12.664 1.00 75.88 107 HIS A CA 1
ATOM 830 C C . HIS A 1 107 ? 14.866 -0.560 -11.382 1.00 75.88 107 HIS A C 1
ATOM 832 O O . HIS A 1 107 ? 15.636 0.368 -11.139 1.00 75.88 107 HIS A O 1
ATOM 838 N N . TYR A 1 108 ? 13.904 -0.916 -10.529 1.00 68.38 108 TYR A N 1
ATOM 839 C CA . TYR A 1 108 ? 13.686 -0.214 -9.263 1.00 68.38 108 TYR A CA 1
ATOM 840 C C . TYR A 1 108 ? 14.799 -0.461 -8.240 1.00 68.38 108 TYR A C 1
ATOM 842 O O . TYR A 1 108 ? 15.193 0.466 -7.534 1.00 68.38 108 TYR A O 1
ATOM 850 N N . CYS A 1 109 ? 15.353 -1.674 -8.186 1.00 69.94 109 CYS A N 1
ATOM 851 C CA . CYS A 1 109 ? 16.501 -1.963 -7.329 1.00 69.94 109 CYS A CA 1
ATOM 852 C C . CYS A 1 109 ? 17.753 -1.189 -7.760 1.00 69.94 109 CYS A C 1
ATOM 854 O O . CYS A 1 109 ? 18.465 -0.670 -6.905 1.00 69.94 109 CYS A O 1
ATOM 856 N N . ILE A 1 110 ? 17.998 -1.056 -9.068 1.00 66.62 110 ILE A N 1
ATOM 857 C CA . ILE A 1 110 ? 19.113 -0.261 -9.607 1.00 66.62 110 ILE A CA 1
ATOM 858 C C . ILE A 1 110 ? 18.903 1.232 -9.320 1.00 66.62 110 ILE A C 1
ATOM 860 O O . ILE A 1 110 ? 19.849 1.931 -8.963 1.00 66.62 110 ILE A O 1
ATOM 864 N N . ALA A 1 111 ? 17.660 1.715 -9.394 1.00 67.25 111 ALA A N 1
ATOM 865 C CA . ALA A 1 111 ? 17.311 3.100 -9.083 1.00 67.25 111 ALA A CA 1
ATOM 866 C C . ALA A 1 111 ? 17.408 3.462 -7.582 1.00 67.25 111 ALA A C 1
ATOM 868 O O . ALA A 1 111 ? 17.188 4.617 -7.228 1.00 67.25 111 ALA A O 1
ATOM 869 N N . SER A 1 112 ? 17.764 2.516 -6.697 1.00 67.06 112 SER A N 1
ATOM 870 C CA . SER A 1 112 ? 17.931 2.743 -5.248 1.00 67.06 112 SER A CA 1
ATOM 871 C C . SER A 1 112 ? 16.704 3.378 -4.578 1.00 67.06 112 SER A C 1
ATOM 873 O O . SER A 1 112 ? 16.822 4.268 -3.735 1.00 67.06 112 SER A O 1
ATOM 875 N N . THR A 1 113 ? 15.503 2.935 -4.955 1.00 68.56 113 THR A N 1
ATOM 876 C CA . THR A 1 113 ? 14.259 3.488 -4.406 1.00 68.56 113 THR A CA 1
ATOM 877 C C . THR A 1 113 ? 14.096 3.124 -2.934 1.00 68.56 113 THR A C 1
ATOM 879 O O . THR A 1 113 ? 13.830 1.966 -2.605 1.00 68.56 113 THR A O 1
ATOM 882 N N . ASN A 1 114 ? 14.217 4.125 -2.061 1.00 74.62 114 ASN A N 1
ATOM 883 C CA . ASN A 1 114 ? 14.062 3.977 -0.610 1.00 74.62 114 ASN A CA 1
ATOM 884 C C . ASN A 1 114 ? 12.639 4.298 -0.130 1.00 74.62 114 ASN A C 1
ATOM 886 O O . ASN A 1 114 ? 12.294 4.026 1.020 1.00 74.62 114 ASN A O 1
ATOM 890 N N . SER A 1 115 ? 11.800 4.854 -1.005 1.00 76.25 115 SER A N 1
ATOM 891 C CA . SER A 1 115 ? 10.395 5.138 -0.734 1.00 76.25 115 SER A CA 1
ATOM 892 C C . SER A 1 115 ? 9.505 4.791 -1.929 1.00 76.25 115 SER A C 1
ATOM 894 O O . SER A 1 115 ? 9.956 4.696 -3.074 1.00 76.25 115 SER A O 1
ATOM 896 N N . LEU A 1 116 ? 8.204 4.621 -1.672 1.00 74.75 116 LEU A N 1
ATOM 897 C CA . LEU A 1 116 ? 7.231 4.375 -2.739 1.00 74.75 116 LEU A CA 1
ATOM 898 C C . LEU A 1 116 ? 7.072 5.591 -3.669 1.00 74.75 116 LEU A C 1
ATOM 900 O O . LEU A 1 116 ? 6.797 5.428 -4.855 1.00 74.75 116 LEU A O 1
ATOM 904 N N . ASN A 1 117 ? 7.287 6.800 -3.150 1.00 77.25 117 ASN A N 1
ATOM 905 C CA . ASN A 1 117 ? 7.246 8.031 -3.935 1.00 77.25 117 ASN A CA 1
ATOM 906 C C . ASN A 1 117 ? 8.409 8.103 -4.946 1.00 77.25 117 ASN A C 1
ATOM 908 O O . ASN A 1 117 ? 8.224 8.512 -6.096 1.00 77.25 117 ASN A O 1
ATOM 912 N N . ASP A 1 118 ? 9.593 7.622 -4.556 1.00 76.12 118 ASP A N 1
ATOM 913 C CA . ASP A 1 118 ? 10.738 7.507 -5.468 1.00 76.12 118 ASP A CA 1
ATOM 914 C C . ASP A 1 118 ? 10.434 6.489 -6.572 1.00 76.12 118 ASP A C 1
ATOM 916 O O . ASP A 1 118 ? 10.615 6.770 -7.758 1.00 76.12 118 ASP A O 1
ATOM 920 N N . ALA A 1 119 ? 9.866 5.334 -6.201 1.00 73.88 119 ALA A N 1
ATOM 921 C CA . ALA A 1 119 ? 9.435 4.328 -7.167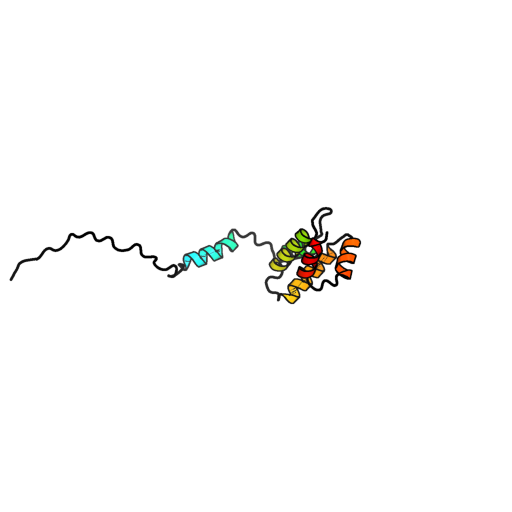 1.00 73.88 119 ALA A CA 1
ATOM 922 C C . ALA A 1 119 ? 8.416 4.900 -8.165 1.00 73.88 119 ALA A C 1
ATOM 924 O O . ALA A 1 119 ? 8.587 4.731 -9.371 1.00 73.88 119 ALA A O 1
ATOM 925 N N . GLN A 1 120 ? 7.412 5.650 -7.700 1.00 74.62 120 GLN A N 1
ATOM 926 C CA . GLN A 1 120 ? 6.464 6.349 -8.575 1.00 74.62 120 GLN A CA 1
ATOM 927 C C . GLN A 1 120 ? 7.156 7.353 -9.505 1.00 74.62 120 GLN A C 1
ATOM 929 O O . GLN A 1 120 ? 6.814 7.429 -10.685 1.00 74.62 120 GLN A O 1
ATOM 934 N N . SER A 1 121 ? 8.160 8.082 -9.025 1.00 73.25 121 SER A N 1
ATOM 935 C CA . SER A 1 121 ? 8.894 9.055 -9.843 1.00 73.25 121 SER A CA 1
ATOM 936 C C . SER A 1 121 ? 9.648 8.390 -11.000 1.00 73.25 121 SER A C 1
ATOM 938 O O . SER A 1 121 ? 9.612 8.897 -12.121 1.00 73.25 121 SER A O 1
ATOM 940 N N . HIS A 1 122 ? 10.215 7.200 -10.783 1.00 69.12 122 HIS A N 1
ATOM 941 C CA . HIS A 1 122 ? 10.877 6.425 -11.838 1.00 69.12 122 HIS A CA 1
ATOM 942 C C . HIS A 1 122 ? 9.915 5.755 -12.831 1.00 69.12 122 HIS A C 1
ATOM 944 O O . HIS A 1 122 ? 10.342 5.375 -13.919 1.00 69.12 122 HIS A O 1
ATOM 950 N N . THR A 1 123 ? 8.616 5.647 -12.516 1.00 67.00 123 THR A N 1
ATOM 951 C CA . THR A 1 123 ? 7.618 5.124 -13.475 1.00 67.00 123 THR A CA 1
ATOM 952 C C . THR A 1 123 ? 7.444 6.021 -14.697 1.00 67.00 123 THR A C 1
ATOM 954 O O . THR A 1 123 ? 7.024 5.532 -15.734 1.00 67.00 123 THR A O 1
ATOM 957 N N . LYS A 1 124 ? 7.783 7.316 -14.605 1.00 62.53 124 LYS A N 1
ATOM 958 C CA . LYS A 1 124 ? 7.626 8.281 -15.708 1.00 62.53 124 LYS A CA 1
ATOM 959 C C . LYS A 1 124 ? 8.564 8.020 -16.892 1.00 62.53 124 LYS A C 1
ATOM 961 O O . LYS A 1 124 ? 8.396 8.638 -17.937 1.00 62.53 124 LYS A O 1
ATOM 966 N N . HIS A 1 125 ? 9.543 7.136 -16.715 1.00 56.69 125 HIS A N 1
ATOM 967 C CA . HIS A 1 125 ? 10.514 6.752 -17.737 1.00 56.69 125 HIS A CA 1
ATOM 968 C C . HIS A 1 125 ? 10.187 5.402 -18.410 1.00 56.69 125 HIS A C 1
ATOM 970 O O . HIS A 1 125 ? 10.996 4.920 -19.199 1.00 56.69 125 HIS A O 1
ATOM 976 N N . PHE A 1 126 ? 9.015 4.818 -18.114 1.00 50.69 126 PHE A N 1
ATOM 977 C CA . PHE A 1 126 ? 8.456 3.594 -18.708 1.00 50.69 126 PHE A CA 1
ATOM 978 C C . PHE A 1 126 ? 7.085 3.863 -19.338 1.00 50.69 126 PHE A C 1
ATOM 980 O O . PHE A 1 126 ? 6.778 3.208 -20.357 1.00 50.69 126 PHE A O 1
#